Protein AF-A0A525CP26-F1 (afdb_monomer_lite)

Radius of gyration: 48.95 Å; chains: 1; bounding box: 87×29×134 Å

Foldseek 3Di:
DDDVVVVVVVVVVVVVVVVVVVVVVVVVVVVVVVVVVVVVVVVVVVVVVVVVVVVVVVVVVVVVVVVVVVVVVVVVVPPCVVVVVVVPPDLPPPVLLVVLVVVVVVVDDLVNQCVVVVHDSVVSVVSPVSSVVSPPD

Secondary structure (DSSP, 8-state):
---HHHHHHHHHHHHHHHHHHHHHHHHHHHHHHHHHHHHHHHHHHHHHHHHHHHHHHHHHHHHHHHHHHHHHHHHHT--HHHHHHS--S-----HHHHHHHHHHHTT--HHHHHHHHT--HHHHHHHHHHHHHTT--

Structure (mmCIF, N/CA/C/O backbone):
data_AF-A0A525CP26-F1
#
_entry.id   AF-A0A525CP26-F1
#
loop_
_atom_site.group_PDB
_atom_site.id
_atom_site.type_symbol
_atom_site.label_atom_id
_atom_site.label_alt_id
_atom_site.label_comp_id
_atom_site.label_asym_id
_atom_site.label_entity_id
_atom_site.label_seq_id
_atom_site.pdbx_PDB_ins_code
_atom_site.Cartn_x
_atom_site.Cartn_y
_atom_site.Cartn_z
_atom_site.occupancy
_atom_site.B_iso_or_equiv
_atom_site.auth_seq_id
_atom_site.auth_comp_id
_atom_site.auth_asym_id
_atom_site.auth_atom_id
_atom_site.pdbx_PDB_model_num
ATOM 1 N N . MET A 1 1 ? 32.107 -0.924 -71.708 1.00 64.94 1 MET A N 1
ATOM 2 C CA . MET A 1 1 ? 33.094 -1.415 -70.724 1.00 64.94 1 MET A CA 1
ATOM 3 C C . MET A 1 1 ? 32.749 -0.798 -69.382 1.00 64.94 1 MET A C 1
ATOM 5 O O . MET A 1 1 ? 32.763 0.418 -69.279 1.00 64.94 1 MET A O 1
ATOM 9 N N . ILE A 1 2 ? 32.336 -1.605 -68.406 1.00 71.44 2 ILE A N 1
ATOM 10 C CA . ILE A 1 2 ? 32.070 -1.138 -67.038 1.00 71.44 2 ILE A CA 1
ATOM 11 C C . ILE A 1 2 ? 33.414 -1.145 -66.304 1.00 71.44 2 ILE A C 1
ATOM 13 O O . ILE A 1 2 ? 34.120 -2.150 -66.351 1.00 71.44 2 ILE A O 1
ATOM 17 N N . TYR A 1 3 ? 33.791 -0.028 -65.683 1.00 88.44 3 TYR A N 1
ATOM 18 C CA . TYR A 1 3 ? 35.080 0.109 -65.003 1.00 88.44 3 TYR A CA 1
ATOM 19 C C . TYR A 1 3 ? 35.030 -0.595 -63.632 1.00 88.44 3 TYR A C 1
ATOM 21 O O . TYR A 1 3 ? 34.229 -0.186 -62.787 1.00 88.44 3 TYR A O 1
ATOM 29 N N . PRO A 1 4 ? 35.857 -1.628 -63.378 1.00 91.31 4 PRO A N 1
ATOM 30 C CA . PRO A 1 4 ? 35.841 -2.387 -62.120 1.00 91.31 4 PRO A CA 1
ATOM 31 C C . PRO A 1 4 ? 36.161 -1.513 -60.897 1.00 91.31 4 PRO A C 1
ATOM 33 O O . PRO A 1 4 ? 35.603 -1.722 -59.823 1.00 91.31 4 PRO A O 1
ATOM 36 N N . GLU A 1 5 ? 36.966 -0.467 -61.086 1.00 91.88 5 GLU A N 1
ATOM 37 C CA . GLU A 1 5 ? 37.299 0.521 -60.054 1.00 91.88 5 GLU A CA 1
ATOM 38 C C . GLU A 1 5 ? 36.064 1.269 -59.520 1.00 91.88 5 GLU A C 1
ATOM 40 O O . GLU A 1 5 ? 35.939 1.512 -58.320 1.00 91.88 5 GLU A O 1
ATOM 45 N N . LEU A 1 6 ? 35.091 1.581 -60.388 1.00 93.25 6 LEU A N 1
ATOM 46 C CA . LEU A 1 6 ? 33.856 2.254 -59.969 1.00 93.25 6 LEU A CA 1
ATOM 47 C C . LEU A 1 6 ? 32.974 1.334 -59.115 1.00 93.25 6 LEU A C 1
ATOM 49 O O . LEU A 1 6 ? 32.358 1.794 -58.155 1.00 93.25 6 LEU A O 1
ATOM 53 N N . LEU A 1 7 ? 32.940 0.032 -59.420 1.00 92.50 7 LEU A N 1
ATOM 54 C CA . LEU A 1 7 ? 32.197 -0.949 -58.622 1.00 92.50 7 LEU A CA 1
ATOM 55 C C . LEU A 1 7 ? 32.801 -1.109 -57.221 1.00 92.50 7 LEU A C 1
ATOM 57 O O . LEU A 1 7 ? 32.055 -1.181 -56.242 1.00 92.50 7 LEU A O 1
ATOM 61 N N . LEU A 1 8 ? 34.134 -1.095 -57.106 1.00 94.00 8 LEU A N 1
ATOM 62 C CA . LEU A 1 8 ? 34.815 -1.144 -55.811 1.00 94.00 8 LEU A CA 1
ATOM 63 C C . LEU A 1 8 ? 34.491 0.087 -54.960 1.00 94.00 8 LEU A C 1
ATOM 65 O O . LEU A 1 8 ? 34.109 -0.068 -53.798 1.00 94.00 8 LEU A O 1
ATOM 69 N N . LEU A 1 9 ? 34.538 1.289 -55.541 1.00 94.56 9 LEU A N 1
ATOM 70 C CA . LEU A 1 9 ? 34.186 2.525 -54.835 1.00 94.56 9 LEU A CA 1
ATOM 71 C C . LEU A 1 9 ? 32.732 2.527 -54.343 1.00 94.56 9 LEU A C 1
ATOM 73 O O . LEU A 1 9 ? 32.477 2.879 -53.190 1.00 94.56 9 LEU A O 1
ATOM 77 N N . ILE A 1 10 ? 31.785 2.078 -55.173 1.00 94.44 10 ILE A N 1
ATOM 78 C CA . ILE A 1 10 ? 30.367 1.991 -54.791 1.00 94.44 10 ILE A CA 1
ATOM 79 C C . ILE A 1 10 ? 30.171 0.971 -53.663 1.00 94.44 10 ILE A C 1
ATOM 81 O O . ILE A 1 10 ? 29.469 1.257 -52.692 1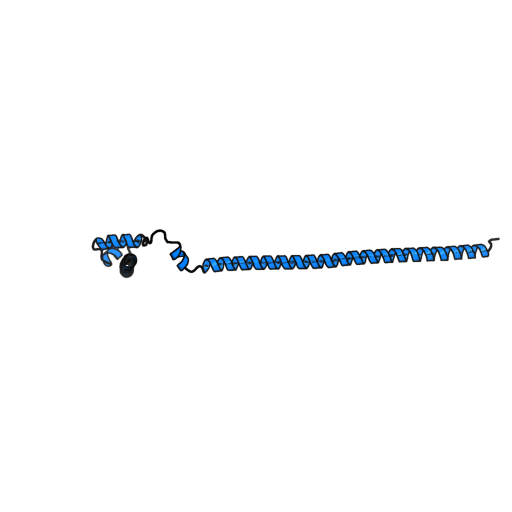.00 94.44 10 ILE A O 1
ATOM 85 N N . SER A 1 11 ? 30.814 -0.198 -53.746 1.00 94.94 11 SER A N 1
ATOM 86 C CA . SER A 1 11 ? 30.723 -1.218 -52.693 1.00 94.94 11 SER A CA 1
ATOM 87 C C . SER A 1 11 ? 31.292 -0.719 -51.359 1.00 94.94 11 SER A C 1
ATOM 89 O O . S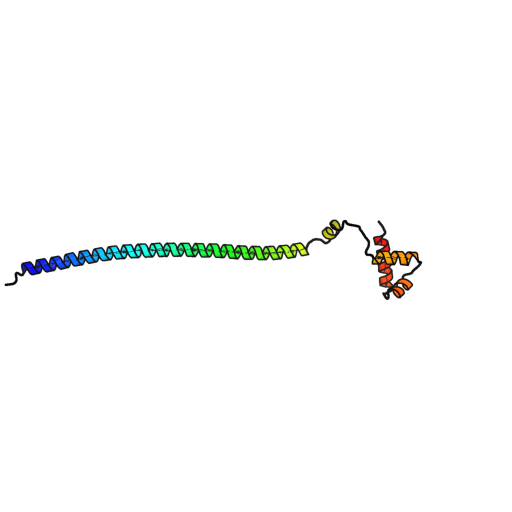ER A 1 11 ? 30.659 -0.887 -50.316 1.00 94.94 11 SER A O 1
ATOM 91 N N . CYS A 1 12 ? 32.422 -0.006 -51.393 1.00 95.69 12 CYS A N 1
ATOM 92 C CA . CYS A 1 12 ? 33.025 0.615 -50.219 1.00 95.69 12 CYS A CA 1
ATOM 93 C C . CYS A 1 12 ? 32.087 1.662 -49.600 1.00 95.69 12 CYS A C 1
ATOM 95 O O . CYS A 1 12 ? 31.833 1.639 -48.394 1.00 95.69 12 CYS A O 1
ATOM 97 N N . PHE A 1 13 ? 31.48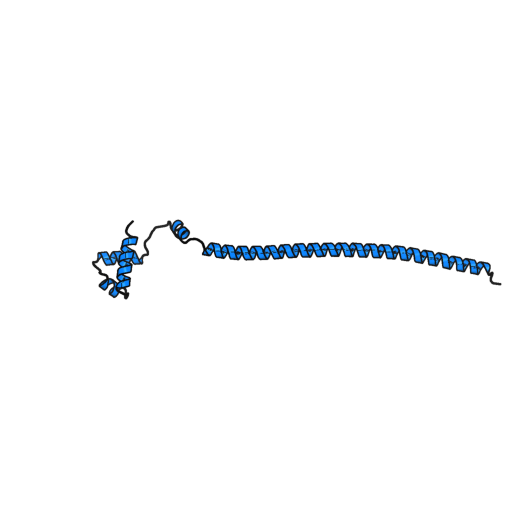3 2.523 -50.425 1.00 96.44 13 PHE A N 1
ATOM 98 C CA . PHE A 1 13 ? 30.520 3.521 -49.961 1.00 96.44 13 PHE A CA 1
ATOM 99 C C . PHE A 1 13 ? 29.282 2.884 -49.304 1.00 96.44 13 PHE A C 1
ATOM 101 O O . PHE A 1 13 ? 28.835 3.330 -48.244 1.00 96.44 13 PHE A O 1
ATOM 108 N N . MET A 1 14 ? 28.756 1.797 -49.874 1.00 96.44 14 MET A N 1
ATOM 109 C CA . MET A 1 14 ? 27.631 1.048 -49.296 1.00 96.44 14 MET A CA 1
ATOM 110 C C . MET A 1 14 ? 27.992 0.417 -47.943 1.00 96.44 14 MET A C 1
ATOM 112 O O . MET A 1 14 ? 27.206 0.480 -46.996 1.00 96.44 14 MET A O 1
ATOM 116 N N . VAL A 1 15 ? 29.202 -0.132 -47.804 1.00 96.38 15 VAL A N 1
ATOM 117 C CA . VAL A 1 15 ? 29.670 -0.696 -46.528 1.00 96.38 15 VAL A CA 1
ATOM 118 C C . VAL A 1 15 ? 29.816 0.401 -45.472 1.00 96.38 15 VAL A C 1
ATOM 120 O O . VAL A 1 15 ? 29.287 0.254 -44.369 1.00 96.38 15 VAL A O 1
ATOM 123 N N . VAL A 1 16 ? 30.442 1.532 -45.807 1.00 96.75 16 VAL A N 1
ATOM 124 C CA . VAL A 1 16 ? 30.635 2.654 -44.872 1.00 96.75 16 VAL A CA 1
ATOM 125 C C . VAL A 1 16 ? 29.298 3.240 -44.417 1.00 96.75 16 VAL A C 1
ATOM 127 O O . VAL A 1 16 ? 29.087 3.442 -43.220 1.00 96.75 16 VAL A O 1
ATOM 130 N N . THR A 1 17 ? 28.364 3.465 -45.343 1.00 96.00 17 THR A N 1
ATOM 131 C CA . THR A 1 17 ? 27.033 3.994 -45.004 1.00 96.00 17 THR A CA 1
ATOM 132 C C . THR A 1 17 ? 26.225 3.008 -44.161 1.00 96.00 17 THR A C 1
ATOM 134 O O . THR A 1 17 ? 25.598 3.418 -43.184 1.00 96.00 17 THR A O 1
ATOM 137 N N . SER A 1 18 ? 26.296 1.704 -44.452 1.00 95.94 18 SER A N 1
ATOM 138 C CA . SER A 1 18 ? 25.623 0.678 -43.644 1.00 95.94 18 SER A CA 1
ATOM 139 C C . SER A 1 18 ? 26.178 0.594 -42.215 1.00 95.94 18 SER A C 1
ATOM 141 O O . SER A 1 18 ? 25.401 0.538 -41.259 1.00 95.94 18 SER A O 1
ATOM 143 N N . LEU A 1 19 ? 27.504 0.678 -42.047 1.00 96.56 19 LEU A N 1
ATOM 144 C CA . LEU A 1 19 ? 28.164 0.722 -40.740 1.00 96.56 19 LEU A CA 1
ATOM 145 C C . LEU A 1 19 ? 27.767 1.977 -39.962 1.00 96.56 19 LEU A C 1
ATOM 147 O O . LEU A 1 19 ? 27.440 1.891 -38.778 1.00 96.56 19 LEU A O 1
ATOM 151 N N . TRP A 1 20 ? 27.735 3.133 -40.626 1.00 97.19 20 TRP A N 1
ATOM 152 C CA . TRP A 1 20 ? 27.334 4.389 -40.000 1.00 97.19 20 TRP A CA 1
ATOM 153 C C . TRP A 1 20 ? 25.882 4.344 -39.503 1.00 97.19 20 TRP A C 1
ATOM 155 O O . TRP A 1 20 ? 25.615 4.659 -38.341 1.00 97.19 20 TRP A O 1
ATOM 165 N N . ILE A 1 21 ? 24.954 3.850 -40.332 1.00 96.50 21 ILE A N 1
ATOM 166 C CA . ILE A 1 21 ? 23.544 3.662 -39.955 1.00 96.50 21 ILE A CA 1
ATOM 167 C C . ILE A 1 21 ? 23.415 2.652 -38.806 1.00 96.50 21 ILE A C 1
ATOM 169 O O . ILE A 1 21 ? 22.636 2.873 -37.875 1.00 96.50 21 ILE A O 1
ATOM 173 N N . ALA A 1 22 ? 24.174 1.554 -38.833 1.00 96.12 22 ALA A N 1
ATOM 174 C CA . ALA A 1 22 ? 24.157 0.552 -37.771 1.00 96.12 22 ALA A CA 1
ATOM 175 C C . ALA A 1 22 ? 24.624 1.135 -36.427 1.00 96.12 22 ALA A C 1
ATOM 177 O O . ALA A 1 22 ? 24.001 0.877 -35.393 1.00 96.12 22 ALA A O 1
ATOM 178 N N . VAL A 1 23 ? 25.675 1.961 -36.431 1.00 96.69 23 VAL A N 1
ATOM 179 C CA . VAL A 1 23 ? 26.174 2.644 -35.229 1.00 96.69 23 VAL A CA 1
ATOM 180 C C . VAL A 1 23 ? 25.161 3.665 -34.708 1.00 96.69 23 VAL A C 1
ATOM 182 O O . VAL A 1 23 ? 24.897 3.691 -33.504 1.00 96.69 23 VAL A O 1
ATOM 185 N N . ASP A 1 24 ? 24.547 4.468 -35.580 1.00 96.50 24 ASP A N 1
ATOM 186 C CA . ASP A 1 24 ? 23.523 5.437 -35.167 1.00 96.50 24 ASP A CA 1
ATOM 187 C C . ASP A 1 24 ? 22.294 4.742 -34.557 1.00 96.50 24 ASP A C 1
ATOM 189 O O . ASP A 1 24 ? 21.823 5.115 -33.478 1.00 96.50 24 ASP A O 1
ATOM 193 N N . ARG A 1 25 ? 21.825 3.652 -35.179 1.00 94.94 25 ARG A N 1
ATOM 194 C CA . ARG A 1 25 ? 20.722 2.841 -34.642 1.00 94.94 25 ARG A CA 1
ATOM 195 C C . ARG A 1 25 ? 21.066 2.229 -33.289 1.00 94.94 25 ARG A C 1
ATOM 197 O O . ARG A 1 25 ? 20.241 2.308 -32.382 1.00 94.94 25 ARG A O 1
ATOM 204 N N . ARG A 1 26 ? 22.277 1.686 -33.113 1.00 95.56 26 ARG A N 1
ATOM 205 C CA . ARG A 1 26 ? 22.735 1.167 -31.811 1.00 95.56 26 AR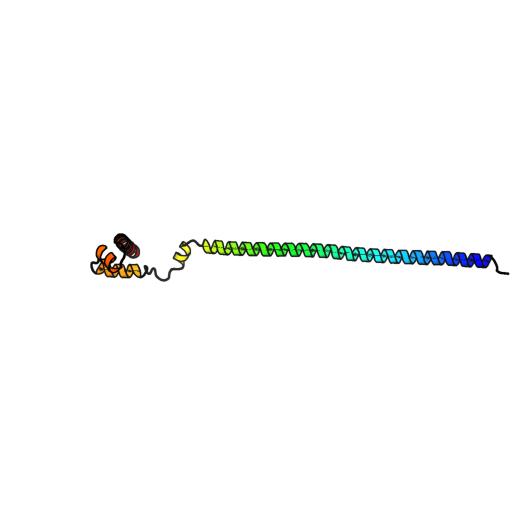G A CA 1
ATOM 206 C C . ARG A 1 26 ? 22.720 2.253 -30.739 1.00 95.56 26 ARG A C 1
ATOM 208 O O . ARG A 1 26 ? 22.191 2.021 -29.659 1.00 95.56 26 ARG A O 1
ATOM 215 N N . ARG A 1 27 ? 23.213 3.458 -31.047 1.00 95.00 27 ARG A N 1
ATOM 216 C CA . ARG A 1 27 ? 23.194 4.593 -30.106 1.00 95.00 27 ARG A CA 1
ATOM 217 C C . ARG A 1 27 ? 21.773 4.999 -29.721 1.00 95.00 27 ARG A C 1
ATOM 219 O O . ARG A 1 27 ? 21.510 5.246 -28.545 1.00 95.00 27 ARG A O 1
ATOM 226 N N . LYS A 1 28 ? 20.851 5.058 -30.686 1.00 95.06 28 LYS A N 1
ATOM 227 C CA . LYS A 1 28 ? 19.430 5.345 -30.428 1.00 95.06 28 LYS A CA 1
ATOM 228 C C . LYS A 1 28 ? 18.788 4.270 -29.554 1.00 95.06 28 LYS A C 1
ATOM 230 O O . LYS A 1 28 ? 18.099 4.621 -28.599 1.00 95.06 28 LYS A O 1
ATOM 235 N N . LEU A 1 29 ? 19.076 2.996 -29.829 1.00 94.81 29 LEU A N 1
ATOM 236 C CA . LEU A 1 29 ? 18.584 1.873 -29.035 1.00 94.81 29 LEU A CA 1
ATOM 237 C C . LEU A 1 29 ? 19.080 1.972 -27.587 1.00 94.81 29 LEU A C 1
ATOM 239 O O . LEU A 1 29 ? 18.266 1.983 -26.674 1.00 94.81 29 LEU A O 1
ATOM 243 N N . SER A 1 30 ? 20.385 2.175 -27.374 1.00 94.75 30 SER A N 1
ATOM 244 C CA . SER A 1 30 ? 20.960 2.319 -26.029 1.00 94.75 30 SER A CA 1
ATOM 245 C C . SER A 1 30 ? 20.361 3.494 -25.253 1.00 94.75 30 SER A C 1
ATOM 247 O O . SER A 1 30 ? 20.101 3.375 -24.059 1.00 94.75 30 SER A O 1
ATOM 249 N N . ARG A 1 31 ? 20.095 4.627 -25.919 1.00 95.88 31 ARG A N 1
ATOM 250 C CA . ARG A 1 31 ? 19.423 5.778 -25.290 1.00 95.88 31 ARG A CA 1
ATOM 251 C C . ARG A 1 31 ? 17.986 5.453 -24.897 1.00 95.88 31 ARG A C 1
ATOM 253 O O . ARG A 1 31 ? 17.545 5.880 -23.835 1.00 95.88 31 ARG A O 1
ATOM 260 N N . LEU A 1 32 ? 17.257 4.728 -25.744 1.00 95.38 32 LEU A N 1
ATOM 261 C CA . LEU A 1 32 ? 15.874 4.353 -25.468 1.00 95.38 32 LEU A CA 1
ATOM 262 C C . LEU A 1 32 ? 15.794 3.341 -24.323 1.00 95.38 32 LEU A C 1
ATOM 264 O O . LEU A 1 32 ? 14.999 3.534 -23.410 1.00 95.38 32 LEU A O 1
ATOM 268 N N . THR A 1 33 ? 16.672 2.337 -24.313 1.00 94.62 33 THR A N 1
ATOM 269 C CA . THR A 1 33 ? 16.786 1.375 -23.210 1.00 94.62 33 THR A CA 1
ATOM 270 C C . THR A 1 33 ? 17.139 2.079 -21.902 1.00 94.62 33 THR A C 1
ATOM 272 O O . THR A 1 33 ? 16.505 1.825 -20.886 1.00 94.62 33 THR A O 1
ATOM 275 N N . ALA A 1 34 ? 18.077 3.033 -21.920 1.00 95.38 34 ALA A N 1
ATOM 276 C CA . ALA A 1 34 ? 18.414 3.810 -20.727 1.00 95.38 34 ALA A CA 1
ATOM 277 C C . ALA A 1 34 ? 17.222 4.629 -20.201 1.00 95.38 34 ALA A C 1
ATOM 279 O O . ALA A 1 34 ? 17.021 4.706 -18.991 1.00 95.38 34 ALA A O 1
ATOM 280 N N . LYS A 1 35 ? 16.409 5.218 -21.090 1.00 95.38 35 LYS A N 1
ATOM 281 C CA . LYS A 1 35 ? 15.176 5.920 -20.694 1.00 95.38 35 LYS A CA 1
ATOM 282 C C . LYS A 1 35 ? 14.135 4.966 -20.118 1.00 95.38 35 LYS A C 1
ATOM 284 O O . LYS A 1 35 ? 13.549 5.279 -19.091 1.00 95.38 35 LYS A O 1
ATOM 289 N N . HIS A 1 36 ? 13.927 3.817 -20.759 1.00 95.12 36 HIS A N 1
ATOM 290 C CA . HIS A 1 36 ? 12.981 2.814 -20.283 1.00 95.12 36 HIS A CA 1
ATOM 291 C C . HIS A 1 36 ? 13.372 2.296 -18.895 1.00 95.12 36 HIS A C 1
ATOM 293 O O . HIS A 1 36 ? 12.530 2.253 -18.008 1.00 95.12 36 HIS A O 1
ATOM 299 N N . ASN A 1 37 ? 14.660 2.019 -18.677 1.00 95.94 37 ASN A N 1
ATOM 300 C CA . ASN A 1 37 ? 15.167 1.585 -17.377 1.00 95.94 37 ASN A CA 1
ATOM 301 C C . ASN A 1 37 ? 14.977 2.655 -16.296 1.00 95.94 37 ASN A C 1
ATOM 303 O O . ASN A 1 37 ? 14.567 2.318 -15.193 1.00 95.94 37 ASN A O 1
ATOM 307 N N . ARG A 1 38 ? 15.219 3.937 -16.608 1.00 96.19 38 ARG A N 1
ATOM 308 C CA . ARG A 1 38 ? 14.969 5.040 -15.661 1.00 96.19 38 ARG A CA 1
ATOM 309 C C . ARG A 1 38 ? 13.501 5.129 -15.265 1.00 96.19 38 ARG A C 1
ATOM 311 O O . ARG A 1 38 ? 13.204 5.147 -14.081 1.00 96.19 38 ARG A O 1
ATOM 318 N N . ILE A 1 39 ? 12.602 5.119 -16.248 1.00 95.75 39 ILE A N 1
ATOM 319 C CA . ILE A 1 39 ? 11.157 5.174 -15.997 1.00 95.75 39 ILE A CA 1
ATOM 320 C C . ILE A 1 39 ? 10.717 3.953 -15.184 1.00 95.75 39 ILE A C 1
ATOM 322 O O . ILE A 1 39 ? 9.995 4.093 -14.206 1.00 95.75 39 ILE A O 1
ATOM 326 N N . SER A 1 40 ? 11.190 2.757 -15.538 1.00 95.56 40 SER A N 1
ATOM 327 C CA . SER A 1 40 ? 10.883 1.535 -14.789 1.00 95.56 40 SER A CA 1
ATOM 328 C C . SER A 1 40 ? 11.379 1.598 -13.343 1.00 95.56 40 SER A C 1
ATOM 330 O O . SER A 1 40 ? 10.709 1.087 -12.450 1.00 95.56 40 SER A O 1
ATOM 332 N N . GLN A 1 41 ? 12.536 2.214 -13.105 1.00 96.19 41 GLN A N 1
ATOM 333 C CA . GLN A 1 41 ? 13.078 2.402 -11.764 1.00 96.19 41 GLN A CA 1
ATOM 334 C C . GLN A 1 41 ? 12.250 3.413 -10.962 1.00 96.19 41 GLN A C 1
ATOM 336 O O . GLN A 1 41 ? 11.924 3.144 -9.811 1.00 96.19 41 GLN A O 1
ATOM 341 N N . GLU A 1 42 ? 11.858 4.533 -11.571 1.00 96.25 42 GLU A N 1
ATOM 342 C CA . GLU A 1 42 ? 10.963 5.519 -10.952 1.00 96.25 42 GLU A CA 1
ATOM 343 C C . GLU A 1 42 ? 9.609 4.897 -10.582 1.00 96.25 42 GLU A C 1
ATOM 345 O O . GLU A 1 42 ? 9.125 5.107 -9.473 1.00 96.25 42 GLU A O 1
ATOM 350 N N . PHE A 1 43 ? 9.034 4.067 -11.460 1.00 95.75 43 PHE A N 1
ATOM 351 C CA . PHE A 1 43 ? 7.815 3.315 -11.153 1.00 95.75 43 PHE A CA 1
ATOM 352 C C . PHE A 1 43 ? 8.005 2.340 -9.989 1.00 95.75 43 PHE A C 1
ATOM 354 O O . PHE A 1 43 ? 7.135 2.263 -9.130 1.00 95.75 43 PHE A O 1
ATOM 361 N N . SER A 1 44 ? 9.133 1.626 -9.932 1.00 96.06 44 SER A N 1
ATOM 362 C CA . SER A 1 44 ? 9.419 0.700 -8.829 1.00 96.06 44 SER A CA 1
ATOM 363 C C . SER A 1 44 ? 9.507 1.420 -7.482 1.00 96.06 44 SER A C 1
ATOM 365 O O . SER A 1 44 ? 8.977 0.920 -6.497 1.00 96.06 44 SER A O 1
ATOM 367 N N . ILE A 1 45 ? 10.150 2.590 -7.441 1.00 96.44 45 ILE A N 1
ATOM 368 C CA . ILE A 1 45 ? 10.266 3.407 -6.224 1.00 96.44 45 ILE A CA 1
ATOM 369 C C . ILE A 1 45 ? 8.894 3.963 -5.822 1.00 96.44 45 ILE A C 1
ATOM 371 O O . ILE A 1 45 ? 8.533 3.962 -4.649 1.00 96.44 45 ILE A O 1
ATOM 375 N N . MET A 1 46 ? 8.103 4.419 -6.796 1.00 95.81 46 MET A N 1
ATOM 376 C CA . MET A 1 46 ? 6.753 4.920 -6.536 1.00 95.81 46 MET A CA 1
ATOM 377 C C . MET A 1 46 ? 5.836 3.825 -5.975 1.00 95.81 46 MET A C 1
ATOM 379 O O . MET A 1 46 ? 5.060 4.087 -5.060 1.00 95.81 46 MET A O 1
ATOM 383 N N . GLU A 1 47 ? 5.936 2.604 -6.501 1.00 96.69 47 GLU A N 1
ATOM 384 C CA . GLU A 1 47 ? 5.180 1.451 -6.008 1.00 96.69 47 GLU A CA 1
ATOM 385 C C . GLU A 1 47 ? 5.570 1.102 -4.565 1.00 96.69 47 GLU A C 1
ATOM 387 O O . GLU A 1 47 ? 4.696 0.866 -3.734 1.00 96.69 47 GLU A O 1
ATOM 392 N N . GLU A 1 48 ? 6.865 1.142 -4.238 1.00 96.50 48 GLU A N 1
ATOM 393 C CA . GLU A 1 48 ? 7.356 0.931 -2.872 1.00 96.50 48 GLU A CA 1
ATOM 394 C C . GLU A 1 48 ? 6.787 1.978 -1.900 1.00 96.50 48 GLU A C 1
ATOM 396 O O . GLU A 1 48 ? 6.204 1.618 -0.876 1.00 96.50 48 GLU A O 1
ATOM 401 N N . HIS A 1 49 ? 6.838 3.264 -2.263 1.00 95.50 49 HIS A N 1
ATOM 402 C CA . HIS A 1 49 ? 6.237 4.334 -1.460 1.00 95.50 49 HIS A CA 1
ATOM 403 C C . HIS A 1 49 ? 4.720 4.191 -1.309 1.00 95.50 49 HIS A C 1
ATOM 405 O O . HIS A 1 49 ? 4.169 4.468 -0.242 1.00 95.50 49 HIS A O 1
ATOM 411 N N . TYR A 1 50 ? 4.024 3.758 -2.362 1.00 95.69 50 TYR A N 1
ATOM 412 C CA . TYR A 1 50 ? 2.588 3.515 -2.291 1.00 95.69 50 TYR A CA 1
ATOM 413 C C . TYR A 1 50 ? 2.260 2.382 -1.311 1.00 95.69 50 TYR A C 1
ATOM 415 O O . TYR A 1 50 ? 1.329 2.505 -0.511 1.00 95.69 50 TYR A O 1
ATOM 423 N N . GLN A 1 51 ? 3.037 1.298 -1.336 1.00 95.31 51 GLN A N 1
ATOM 424 C CA . GLN A 1 51 ? 2.864 0.180 -0.411 1.00 95.31 51 GLN A CA 1
ATOM 425 C C . GLN A 1 51 ? 3.176 0.572 1.034 1.00 95.31 51 GLN A C 1
ATOM 427 O O . GLN A 1 51 ? 2.410 0.217 1.930 1.00 95.31 51 GLN A O 1
ATOM 432 N N . GLU A 1 52 ? 4.232 1.351 1.265 1.00 96.12 52 GLU A N 1
ATOM 433 C CA . GLU A 1 52 ? 4.585 1.877 2.587 1.00 96.12 52 GLU A CA 1
ATOM 434 C C . GLU A 1 52 ? 3.477 2.775 3.158 1.00 96.12 52 GLU A C 1
ATOM 436 O O . GLU A 1 52 ? 3.052 2.612 4.309 1.00 96.12 52 GLU A O 1
ATOM 441 N N . LEU A 1 53 ? 2.946 3.687 2.339 1.00 94.88 53 LEU A N 1
ATOM 442 C CA . LEU A 1 53 ? 1.862 4.573 2.749 1.00 94.88 53 LEU A CA 1
ATOM 443 C C . LEU A 1 53 ? 0.577 3.789 3.037 1.00 94.88 53 LEU A C 1
ATOM 445 O O . LEU A 1 53 ? -0.115 4.061 4.019 1.00 94.88 53 LEU A O 1
ATOM 449 N N . LYS A 1 54 ? 0.269 2.784 2.211 1.00 95.38 54 LYS A N 1
ATOM 450 C CA . LYS A 1 54 ? -0.883 1.904 2.416 1.00 95.38 54 LYS A CA 1
ATOM 451 C C . LYS A 1 54 ? -0.760 1.106 3.714 1.00 95.38 54 LYS A C 1
ATOM 453 O O . LYS A 1 54 ? -1.717 1.069 4.481 1.00 95.38 54 LYS A O 1
ATOM 458 N N . ALA A 1 55 ? 0.408 0.522 3.982 1.00 95.00 55 ALA A N 1
ATOM 459 C CA . ALA A 1 55 ? 0.666 -0.204 5.222 1.00 95.00 55 ALA A CA 1
ATOM 460 C C . ALA A 1 55 ? 0.533 0.710 6.449 1.00 95.00 55 ALA A C 1
ATOM 462 O O . ALA A 1 55 ? -0.077 0.331 7.445 1.00 95.00 55 ALA A O 1
ATOM 463 N N . SER A 1 56 ? 1.035 1.943 6.355 1.00 93.00 56 SER A N 1
ATOM 464 C CA . SER A 1 56 ? 0.904 2.943 7.421 1.00 93.00 56 SER A CA 1
ATOM 465 C C . SER A 1 56 ? -0.560 3.289 7.707 1.00 93.00 56 SER A C 1
ATOM 467 O O . SER A 1 56 ? -0.971 3.346 8.864 1.00 93.00 56 SER A O 1
ATOM 469 N N . LEU A 1 57 ? -1.366 3.460 6.658 1.00 93.94 57 LEU A N 1
ATOM 470 C CA . LEU A 1 57 ? -2.793 3.758 6.775 1.00 93.94 57 LEU A CA 1
ATOM 471 C C . LEU A 1 57 ? -3.582 2.577 7.359 1.00 93.94 57 LEU A C 1
ATOM 473 O O . LEU A 1 57 ? -4.495 2.776 8.161 1.00 93.94 57 LEU A O 1
ATOM 477 N N . ASP A 1 58 ? -3.237 1.346 6.982 1.00 93.69 58 ASP A N 1
ATOM 478 C CA . ASP A 1 58 ? -3.862 0.148 7.543 1.00 93.69 58 ASP A CA 1
ATOM 479 C C . ASP A 1 58 ? -3.513 -0.025 9.034 1.00 93.69 58 ASP A C 1
ATOM 481 O O . ASP A 1 58 ? -4.410 -0.303 9.833 1.00 93.69 58 ASP A O 1
ATOM 485 N N . ASN A 1 59 ? -2.270 0.266 9.436 1.00 92.81 59 ASN A N 1
ATOM 486 C CA . ASN A 1 59 ? -1.868 0.304 10.847 1.00 92.81 59 ASN A CA 1
ATOM 487 C C . ASN A 1 59 ? -2.635 1.376 11.639 1.00 92.81 59 ASN A C 1
ATOM 489 O O . ASN A 1 59 ? -3.070 1.129 12.762 1.00 92.81 59 ASN A O 1
ATOM 493 N N . GLU A 1 60 ? -2.838 2.564 11.064 1.00 91.69 60 GLU A N 1
ATOM 494 C CA . GLU A 1 60 ? -3.606 3.630 11.715 1.00 91.69 60 GLU A CA 1
ATOM 495 C C . GLU A 1 60 ? -5.077 3.235 11.908 1.00 91.69 60 GLU A C 1
ATOM 497 O O . GLU A 1 60 ? -5.650 3.467 12.974 1.00 91.69 60 GLU A O 1
ATOM 502 N N . LYS A 1 61 ? -5.690 2.579 10.916 1.00 92.38 61 LYS A N 1
ATOM 503 C CA . LYS A 1 61 ? -7.053 2.040 11.047 1.00 92.38 61 LYS A CA 1
ATOM 504 C C . LYS A 1 61 ? -7.152 0.988 12.145 1.00 92.38 61 LYS A C 1
ATOM 506 O O . LYS A 1 61 ? -8.136 0.974 12.885 1.00 92.38 61 LYS A O 1
ATOM 511 N N . GLU A 1 62 ? -6.170 0.095 12.239 1.00 91.94 62 GLU A N 1
ATOM 512 C CA . GLU A 1 62 ? -6.123 -0.909 13.300 1.00 91.94 62 GLU A CA 1
ATOM 513 C C . GLU A 1 62 ? -5.986 -0.247 14.674 1.00 91.94 62 GLU A C 1
ATOM 515 O O . GLU A 1 62 ? -6.777 -0.534 15.574 1.00 91.94 62 GLU A O 1
ATOM 520 N N . PHE A 1 63 ? -5.087 0.731 14.799 1.00 91.56 63 PHE A N 1
ATOM 521 C CA . PHE A 1 63 ? -4.930 1.520 16.015 1.00 91.56 63 PHE A CA 1
ATOM 522 C C . PHE A 1 63 ? -6.227 2.237 16.415 1.00 91.56 63 PHE A C 1
ATOM 524 O O . PHE A 1 63 ? -6.640 2.161 17.571 1.00 91.56 63 PHE A O 1
ATOM 531 N N . GLN A 1 64 ? -6.922 2.883 15.473 1.00 90.56 64 GLN A N 1
ATOM 532 C CA . GLN A 1 64 ? -8.211 3.527 15.747 1.00 90.56 64 GLN A CA 1
ATOM 533 C C . GLN A 1 64 ? -9.270 2.522 16.210 1.00 90.56 64 GLN A C 1
ATOM 535 O O . GLN A 1 64 ? -10.032 2.808 17.135 1.00 90.56 64 GLN A O 1
ATOM 540 N N . LYS A 1 65 ? -9.315 1.333 15.603 1.00 90.19 65 LYS A N 1
ATOM 541 C CA . LYS A 1 65 ? -10.234 0.263 16.006 1.00 90.19 65 LYS A CA 1
ATOM 542 C C . LYS A 1 65 ? -9.952 -0.205 17.432 1.00 90.19 65 LYS A C 1
ATOM 544 O O . LYS A 1 65 ? -10.889 -0.432 18.198 1.00 90.19 65 LY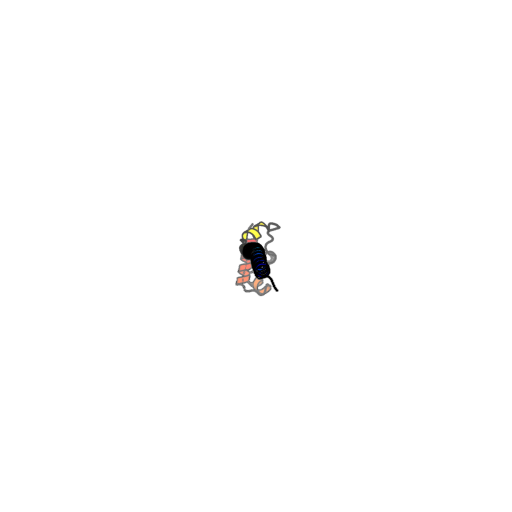S A O 1
ATOM 549 N N . ASP A 1 66 ? -8.686 -0.351 17.797 1.00 90.06 66 ASP A N 1
ATOM 550 C CA . ASP A 1 66 ? -8.302 -0.746 19.149 1.00 90.06 66 ASP A CA 1
ATOM 551 C C . ASP A 1 66 ? -8.550 0.366 20.167 1.00 90.06 66 ASP A C 1
ATOM 553 O O . ASP A 1 66 ? -9.040 0.084 21.262 1.00 90.06 66 ASP A O 1
ATOM 557 N N . LEU A 1 67 ? -8.348 1.627 19.785 1.00 89.25 67 LEU A N 1
ATOM 558 C CA . LEU A 1 67 ? -8.692 2.779 20.612 1.00 89.25 67 LEU A CA 1
ATOM 559 C C . LEU A 1 67 ? -10.202 2.866 20.866 1.00 89.25 67 LEU A C 1
ATOM 561 O O . LEU A 1 67 ? -10.611 3.084 22.002 1.00 89.25 67 LEU A O 1
ATOM 565 N N . GLN A 1 68 ? -11.038 2.603 19.858 1.00 85.81 68 GLN A N 1
ATOM 566 C CA . GLN A 1 68 ? -12.491 2.521 20.038 1.00 85.81 68 GLN A CA 1
ATOM 567 C C . GLN A 1 68 ? -12.887 1.397 21.004 1.00 85.81 68 GLN A C 1
ATOM 569 O O . GLN A 1 68 ? -13.704 1.611 21.898 1.00 85.81 68 GLN A O 1
ATOM 574 N N . LYS A 1 69 ? -12.295 0.200 20.880 1.00 82.62 69 LYS A N 1
ATOM 575 C CA . LYS A 1 69 ? -12.545 -0.896 21.837 1.00 82.62 69 LYS A CA 1
ATOM 576 C C . LYS A 1 69 ? -12.108 -0.521 23.254 1.00 82.62 69 LYS A C 1
ATOM 578 O O . LYS A 1 69 ? -12.816 -0.834 24.216 1.00 82.62 69 LYS A O 1
ATOM 583 N N . ALA A 1 70 ? -10.953 0.131 23.384 1.00 80.69 70 ALA A N 1
ATOM 584 C CA . ALA A 1 70 ? -10.438 0.598 24.661 1.00 80.69 70 ALA A CA 1
ATOM 585 C C . ALA A 1 70 ? -11.374 1.645 25.273 1.00 80.69 70 ALA A C 1
ATOM 587 O O . ALA A 1 70 ? -11.737 1.505 26.433 1.00 80.69 70 ALA A O 1
ATOM 588 N N . GLU A 1 71 ? -11.863 2.611 24.492 1.00 79.75 71 GLU A N 1
ATOM 589 C CA . GLU A 1 71 ? -12.823 3.622 24.944 1.00 79.75 71 GLU A CA 1
ATOM 590 C C . GLU A 1 71 ? -14.113 2.989 25.483 1.00 79.75 71 GLU A C 1
ATOM 592 O O . GLU A 1 71 ? -14.570 3.349 26.569 1.00 79.75 71 GLU A O 1
ATOM 597 N N . VAL A 1 72 ? -14.686 2.010 24.771 1.00 76.88 72 VAL A N 1
ATOM 598 C CA . VAL A 1 72 ? -15.869 1.275 25.253 1.00 76.88 72 VAL A CA 1
ATOM 599 C C . VAL A 1 72 ? -15.564 0.543 26.559 1.00 76.88 72 VAL A C 1
ATOM 601 O O . VAL A 1 72 ? -16.353 0.602 27.502 1.00 76.88 72 VAL A O 1
ATOM 604 N N . THR A 1 73 ? -14.404 -0.106 26.649 1.00 75.31 73 THR A N 1
ATOM 605 C CA . THR A 1 73 ? -13.996 -0.834 27.857 1.00 75.31 73 THR A CA 1
ATOM 606 C C . THR A 1 73 ? -13.793 0.117 29.035 1.00 75.31 73 THR A C 1
ATOM 608 O O . THR A 1 73 ? -14.285 -0.154 30.125 1.00 75.31 73 THR A O 1
ATOM 611 N N . THR A 1 74 ? -13.145 1.264 28.825 1.00 71.94 74 THR A N 1
ATOM 612 C CA . THR A 1 74 ? -12.941 2.286 29.857 1.00 71.94 74 THR A CA 1
ATOM 613 C C . THR A 1 74 ? -14.261 2.910 30.298 1.00 71.94 74 THR A C 1
ATOM 615 O O . THR A 1 74 ? -14.452 3.109 31.494 1.00 71.94 74 THR A O 1
ATOM 618 N N . LYS A 1 75 ? -15.206 3.153 29.378 1.00 67.56 75 LYS A N 1
ATOM 619 C CA . LYS A 1 75 ? -16.565 3.613 29.713 1.00 67.56 75 LYS A CA 1
ATOM 620 C C . LYS A 1 75 ? -17.324 2.599 30.573 1.00 67.56 75 LYS A C 1
ATOM 622 O O . LYS A 1 75 ? -18.004 2.993 31.513 1.00 67.56 75 LYS A O 1
ATOM 627 N N . LEU A 1 76 ? -17.178 1.302 30.301 1.00 65.19 76 LEU A N 1
ATOM 628 C CA . LEU A 1 76 ? -17.772 0.238 31.122 1.00 65.19 76 LEU A CA 1
ATOM 629 C C . LEU A 1 76 ? -17.047 0.040 32.463 1.00 65.19 76 LEU A C 1
ATOM 631 O O . LEU A 1 76 ? -17.657 -0.401 33.433 1.00 65.19 76 LEU A O 1
ATOM 635 N N . GLN A 1 77 ? -15.757 0.371 32.522 1.00 65.88 77 GLN A N 1
ATOM 636 C CA . GLN A 1 77 ? -14.935 0.316 33.730 1.00 65.88 77 GLN A CA 1
ATOM 637 C C . GLN A 1 77 ? -15.006 1.587 34.581 1.00 65.88 77 GLN A C 1
ATOM 639 O O . GLN A 1 77 ? -14.318 1.634 35.602 1.00 65.88 77 GLN A O 1
ATOM 644 N N . ILE A 1 78 ? -15.815 2.597 34.216 1.00 62.12 78 ILE A N 1
ATOM 645 C CA . ILE A 1 78 ? -16.043 3.763 35.078 1.00 62.12 78 ILE A CA 1
ATOM 646 C C . ILE A 1 78 ? -16.488 3.231 36.446 1.00 62.12 78 ILE A C 1
ATOM 648 O O . ILE A 1 78 ? -17.555 2.616 36.549 1.00 62.12 78 ILE A O 1
ATOM 652 N N . PRO A 1 79 ? -15.680 3.425 37.506 1.00 62.34 79 PRO A N 1
ATOM 653 C CA . PRO A 1 79 ? -16.041 2.957 38.827 1.00 62.34 79 PRO A CA 1
ATOM 654 C C . PRO A 1 79 ? -17.358 3.618 39.209 1.00 62.34 79 PRO A C 1
ATOM 656 O O . PRO A 1 79 ? -17.504 4.834 39.078 1.00 62.34 79 PRO A O 1
ATOM 659 N N . ARG A 1 80 ? -18.300 2.825 39.725 1.00 58.00 80 ARG A N 1
ATOM 660 C CA . ARG A 1 80 ? -19.628 3.266 40.192 1.00 58.00 80 ARG A CA 1
ATOM 661 C C . ARG A 1 80 ? -19.578 4.473 41.149 1.00 58.00 80 ARG A C 1
ATOM 663 O O . ARG A 1 80 ? -20.580 5.147 41.328 1.00 58.00 80 ARG A O 1
ATOM 670 N N . ILE A 1 81 ? -18.403 4.750 41.716 1.00 58.31 81 ILE A N 1
ATOM 671 C CA . ILE A 1 81 ? -18.077 5.898 42.564 1.00 58.31 81 ILE A CA 1
ATOM 672 C C . ILE A 1 81 ? -18.240 7.238 41.817 1.00 58.31 81 ILE A C 1
ATOM 674 O O . ILE A 1 81 ? -18.770 8.172 42.399 1.00 58.31 81 ILE A O 1
ATOM 678 N N . LYS A 1 82 ? -17.910 7.340 40.518 1.00 54.31 82 LYS A N 1
ATOM 679 C CA . LYS A 1 82 ? -18.107 8.601 39.767 1.00 54.31 82 LYS A CA 1
ATOM 680 C C . LYS A 1 82 ? -19.580 8.941 39.522 1.00 54.31 82 LYS A C 1
ATOM 682 O O . LYS A 1 82 ? -19.947 10.107 39.560 1.00 54.31 82 LYS A O 1
ATOM 687 N N . TYR A 1 83 ? -20.437 7.930 39.356 1.00 53.59 83 TYR A N 1
ATOM 688 C CA . TYR A 1 83 ? -21.892 8.131 39.316 1.00 53.59 83 TYR A CA 1
ATOM 689 C C . TYR A 1 83 ? -22.469 8.578 40.669 1.00 53.59 83 TYR A C 1
ATOM 691 O O . TYR A 1 83 ? -23.554 9.145 40.704 1.00 53.59 83 TYR A O 1
ATOM 699 N N . LEU A 1 84 ? -21.758 8.321 41.771 1.00 53.44 84 LEU A N 1
ATOM 700 C CA . LEU A 1 84 ? -22.112 8.813 43.102 1.00 53.44 84 LEU A CA 1
ATOM 701 C C . LEU A 1 84 ? -21.667 10.269 43.321 1.00 53.44 84 LEU A C 1
ATOM 703 O O . LEU A 1 84 ? -22.338 10.985 44.051 1.00 53.44 84 LEU A O 1
ATOM 707 N N . GLU A 1 85 ? -20.586 10.722 42.676 1.00 53.78 85 GLU A N 1
ATOM 708 C CA . GLU A 1 85 ? -20.074 12.097 42.818 1.00 53.78 85 GLU A CA 1
ATOM 709 C C . GLU A 1 85 ? -20.773 13.115 41.896 1.00 53.78 85 GLU A C 1
ATOM 711 O O . GLU A 1 85 ? -20.959 14.262 42.293 1.00 53.78 85 GLU A O 1
ATOM 716 N N . GLU A 1 86 ? -21.209 12.718 40.693 1.00 50.06 86 GLU A N 1
ATOM 717 C CA . GLU A 1 86 ? -22.004 13.587 39.798 1.00 50.06 86 GLU A CA 1
ATOM 718 C C . GLU A 1 86 ? -23.513 13.561 40.111 1.00 50.06 86 GLU A C 1
ATOM 720 O O . GLU A 1 86 ? -24.259 14.408 39.627 1.00 50.06 86 GLU A O 1
ATOM 725 N N . GLY A 1 87 ? -23.966 12.646 40.974 1.00 49.25 87 GLY A N 1
ATOM 726 C CA . GLY A 1 87 ? -25.323 12.610 41.532 1.00 49.25 87 GLY A CA 1
ATOM 727 C C . GLY A 1 87 ? -25.526 13.566 42.711 1.00 49.25 87 GLY A C 1
ATOM 728 O O . GLY A 1 87 ? -26.293 13.260 43.618 1.00 49.25 87 GLY A O 1
ATOM 729 N N . ASN A 1 88 ? -24.826 14.702 42.726 1.00 45.84 88 ASN A N 1
ATOM 730 C CA . ASN A 1 88 ? -24.901 15.709 43.787 1.00 45.84 88 ASN A CA 1
ATOM 731 C C . ASN A 1 88 ? -26.106 16.663 43.633 1.00 45.84 88 ASN A C 1
ATOM 733 O O . ASN A 1 88 ? -26.072 17.792 44.115 1.00 45.84 88 ASN A O 1
ATOM 737 N N . ASP A 1 89 ? -27.171 16.201 42.976 1.00 49.22 89 ASP A N 1
ATOM 738 C CA . ASP A 1 89 ? -28.491 16.825 42.999 1.00 49.22 89 ASP A CA 1
ATOM 739 C C . ASP A 1 89 ? -29.399 15.947 43.862 1.00 49.22 89 ASP A C 1
ATOM 741 O O . ASP A 1 89 ? -30.040 15.017 43.381 1.00 49.22 89 ASP A O 1
ATOM 745 N N . SER A 1 90 ? -29.431 16.256 45.161 1.00 51.00 90 SER A N 1
ATOM 746 C CA . SER A 1 90 ? -30.288 15.650 46.189 1.00 51.00 90 SER A CA 1
ATOM 747 C C . SER A 1 90 ? -30.164 14.128 46.331 1.00 51.00 90 SER A C 1
ATOM 749 O O . SER A 1 90 ? -30.682 13.348 45.537 1.00 51.00 90 SER A O 1
ATOM 751 N N . THR A 1 91 ? -29.552 13.709 47.436 1.00 54.41 91 THR A N 1
ATOM 752 C CA . THR A 1 91 ? -29.669 12.393 48.081 1.00 54.41 91 THR A CA 1
ATOM 753 C C . THR A 1 91 ? -31.126 12.084 48.443 1.00 54.41 91 THR A C 1
ATOM 755 O O . THR A 1 91 ? -31.505 11.938 49.602 1.00 54.41 91 THR A O 1
ATOM 758 N N . ASP A 1 92 ? -31.990 11.997 47.441 1.00 57.03 92 ASP A N 1
ATOM 759 C CA . ASP A 1 92 ? -33.358 11.580 47.627 1.00 57.03 92 ASP A CA 1
ATOM 760 C C . ASP A 1 92 ? -33.345 10.058 47.669 1.00 57.03 92 ASP A C 1
ATOM 762 O O . ASP A 1 92 ? -33.207 9.373 46.652 1.00 57.03 92 ASP A O 1
ATOM 766 N N . ALA A 1 93 ? -33.399 9.518 48.890 1.00 60.94 93 ALA A N 1
ATOM 767 C CA . ALA A 1 93 ? -33.596 8.094 49.104 1.00 60.94 93 ALA A CA 1
ATOM 768 C C . ALA A 1 93 ? -34.701 7.610 48.146 1.00 60.94 93 ALA A C 1
ATOM 770 O O . ALA A 1 93 ? -35.739 8.278 48.072 1.00 60.94 93 ALA A O 1
ATOM 771 N N . PRO A 1 94 ? -34.503 6.487 47.420 1.00 67.00 94 PRO A N 1
ATOM 772 C CA . PRO A 1 94 ? -35.475 5.989 46.454 1.00 67.00 94 PRO A CA 1
ATOM 773 C C . PRO A 1 94 ? -36.899 6.099 46.996 1.00 67.00 94 PRO A C 1
ATOM 775 O O . PRO A 1 94 ? -37.142 5.678 48.127 1.00 67.00 94 PRO A O 1
ATOM 778 N N . GLU A 1 95 ? -37.834 6.645 46.210 1.00 65.62 95 GLU A N 1
ATOM 779 C CA . GLU A 1 95 ? -39.201 6.989 46.657 1.00 65.62 95 GLU A CA 1
ATOM 780 C C . GLU A 1 95 ? -39.894 5.850 47.426 1.00 65.62 95 GLU A C 1
ATOM 782 O O . GLU A 1 95 ? -40.652 6.072 48.370 1.00 65.62 95 GLU A O 1
ATOM 787 N N . ARG A 1 96 ? -39.555 4.603 47.082 1.00 67.56 96 ARG A N 1
ATOM 788 C CA . ARG A 1 96 ? -40.012 3.389 47.767 1.00 67.56 96 ARG A CA 1
ATOM 789 C C . ARG A 1 96 ? -39.681 3.373 49.264 1.00 67.56 96 ARG A C 1
ATOM 791 O O . ARG A 1 96 ? -40.511 2.941 50.053 1.00 67.56 96 ARG A O 1
ATOM 798 N N . TYR A 1 97 ? -38.515 3.856 49.683 1.00 75.38 97 TYR A N 1
ATOM 799 C CA . TYR A 1 97 ? -38.137 3.912 51.099 1.00 75.38 97 TYR A CA 1
ATOM 800 C C . TYR A 1 97 ? -38.840 5.042 51.851 1.00 75.38 97 TYR A C 1
ATOM 802 O O . TYR A 1 97 ? -39.122 4.891 53.041 1.00 75.38 97 TYR A O 1
ATOM 810 N N . LYS A 1 98 ? -39.173 6.143 51.165 1.00 73.50 98 LYS A N 1
ATOM 811 C CA . LYS A 1 98 ? -39.992 7.220 51.738 1.00 73.50 98 LYS A CA 1
ATOM 812 C C . LYS A 1 98 ? -41.409 6.740 52.024 1.00 73.50 98 LYS A C 1
ATOM 814 O O . LYS A 1 98 ? -41.900 6.920 53.132 1.00 73.50 98 LYS A O 1
ATOM 819 N N . TYR A 1 99 ? -42.011 6.034 51.071 1.00 77.19 99 TYR A N 1
ATOM 820 C CA . TYR A 1 99 ? -43.346 5.464 51.240 1.00 77.19 99 TYR A CA 1
ATOM 821 C C . TYR A 1 99 ? -43.399 4.451 52.393 1.00 77.19 99 TYR A C 1
ATOM 823 O O . TYR A 1 99 ? -44.313 4.456 53.213 1.00 77.19 99 TYR A O 1
ATOM 831 N N . ILE A 1 100 ? -42.365 3.618 52.523 1.00 82.12 100 ILE A N 1
ATOM 832 C CA . ILE A 1 100 ? -42.271 2.644 53.619 1.00 82.12 100 ILE A CA 1
ATOM 833 C C . ILE A 1 100 ? -42.088 3.337 54.972 1.00 82.12 100 ILE A C 1
ATOM 835 O O . ILE A 1 100 ? -42.645 2.879 55.964 1.00 82.12 100 ILE A O 1
ATOM 839 N N . LYS A 1 101 ? -41.383 4.472 55.030 1.00 79.94 101 LYS A N 1
ATOM 840 C CA . LYS A 1 101 ? -41.288 5.301 56.242 1.00 79.94 101 LYS A CA 1
ATOM 841 C C . LYS A 1 101 ? -42.648 5.862 56.661 1.00 79.94 101 LYS A C 1
ATOM 843 O O . LYS A 1 101 ? -42.974 5.803 57.843 1.00 79.94 101 LYS A O 1
ATOM 848 N N . GLU A 1 102 ? -43.430 6.385 55.722 1.00 80.00 102 GLU A N 1
ATOM 849 C CA . GLU A 1 102 ? -44.782 6.882 56.006 1.00 80.00 102 GLU A CA 1
ATOM 850 C C . GLU A 1 102 ? -45.684 5.760 56.530 1.00 80.00 102 GLU A C 1
ATOM 852 O O . GLU A 1 102 ? -46.375 5.937 57.529 1.00 80.00 102 GLU A O 1
ATOM 857 N N . LEU A 1 103 ? -45.600 4.564 55.941 1.00 80.75 103 LEU A N 1
ATOM 858 C CA . LEU A 1 103 ? -46.322 3.391 56.434 1.00 80.75 103 LEU A CA 1
ATOM 859 C C . LEU A 1 103 ? -45.860 2.965 57.838 1.00 80.75 103 LEU A C 1
ATOM 861 O O . LEU A 1 103 ? -46.693 2.676 58.695 1.00 80.75 103 LEU A O 1
ATOM 865 N N . LEU A 1 104 ? -44.553 2.982 58.115 1.00 80.75 104 LEU A N 1
ATOM 866 C CA . LEU A 1 104 ? -44.013 2.707 59.452 1.00 80.75 104 LEU A CA 1
ATOM 867 C C . LEU A 1 104 ? -44.480 3.732 60.499 1.00 80.75 104 LEU A C 1
ATOM 869 O O . LEU A 1 104 ? -44.685 3.360 61.651 1.00 80.75 104 LEU A O 1
ATOM 873 N N . ALA A 1 105 ? -44.685 4.997 60.114 1.00 78.56 105 ALA A N 1
ATOM 874 C CA . ALA A 1 105 ? -45.222 6.035 60.999 1.00 78.56 105 ALA A CA 1
ATOM 875 C C . ALA A 1 105 ? -46.697 5.799 61.388 1.00 78.56 105 ALA A C 1
ATOM 877 O O . ALA A 1 105 ? -47.175 6.379 62.360 1.00 78.56 105 ALA A O 1
ATOM 878 N N . HIS A 1 106 ? -47.403 4.926 60.663 1.00 81.12 106 HIS A N 1
ATOM 879 C CA . HIS A 1 106 ? -48.778 4.503 60.934 1.00 81.12 106 HIS A CA 1
ATOM 880 C C . HIS A 1 106 ? -48.869 3.118 61.617 1.00 81.12 106 HIS A C 1
ATOM 882 O O . HIS A 1 106 ? -49.880 2.431 61.476 1.00 81.12 106 HIS A O 1
ATOM 888 N N . ASP A 1 107 ? -47.826 2.690 62.343 1.00 76.12 107 ASP A N 1
ATOM 889 C CA . ASP A 1 107 ? -47.754 1.403 63.065 1.00 76.12 107 ASP A CA 1
ATOM 890 C C . ASP A 1 107 ? -47.959 0.156 62.173 1.00 76.12 107 ASP A C 1
ATOM 892 O O . ASP A 1 107 ? -48.523 -0.874 62.582 1.00 76.12 107 ASP A O 1
ATOM 896 N N . PHE A 1 108 ? -47.492 0.224 60.922 1.00 78.62 108 PHE A N 1
ATOM 897 C CA . PHE A 1 108 ? -47.393 -0.960 60.071 1.00 78.62 108 PHE A CA 1
ATOM 898 C C . PHE A 1 108 ? -46.174 -1.793 60.471 1.00 78.62 108 PHE A C 1
ATOM 900 O O . PHE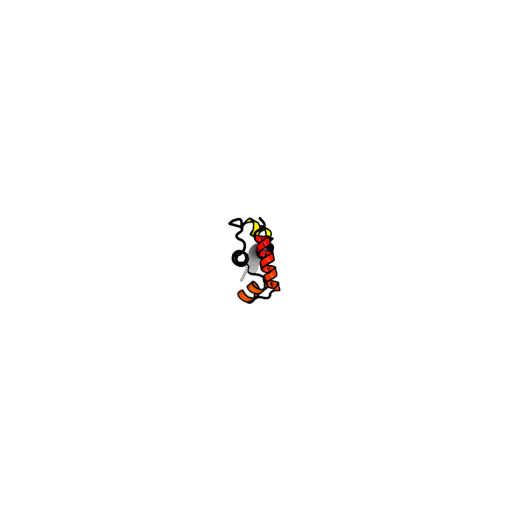 A 1 108 ? -45.041 -1.323 60.441 1.00 78.62 108 PHE A O 1
ATOM 907 N N . ASP A 1 109 ? -46.406 -3.054 60.827 1.00 84.88 109 ASP A N 1
ATOM 908 C CA . ASP A 1 109 ? -45.353 -4.035 61.066 1.00 84.88 109 ASP A CA 1
ATOM 909 C C . ASP A 1 109 ? -45.000 -4.789 59.770 1.00 84.88 109 ASP A C 1
ATOM 911 O O . ASP A 1 109 ? -45.671 -4.673 58.741 1.00 84.88 109 ASP A O 1
ATOM 915 N N . SER A 1 110 ? -43.940 -5.595 59.818 1.00 84.00 110 SER A N 1
ATOM 916 C CA . SER A 1 110 ? -43.462 -6.386 58.673 1.00 84.00 110 SER A CA 1
ATOM 917 C C . SER A 1 110 ? -44.536 -7.315 58.078 1.00 84.00 110 SER A C 1
ATOM 919 O O . SER A 1 110 ? -44.631 -7.501 56.861 1.00 84.00 110 SER A O 1
ATOM 921 N N . ASN A 1 111 ? -45.436 -7.838 58.915 1.00 84.25 111 ASN A N 1
ATOM 922 C CA . ASN A 1 111 ? -46.529 -8.707 58.476 1.00 84.25 111 ASN A CA 1
ATOM 923 C C . ASN A 1 111 ? -47.612 -7.936 57.708 1.00 84.25 111 ASN A C 1
ATOM 925 O O . ASN A 1 111 ? -48.089 -8.395 56.667 1.00 84.25 111 ASN A O 1
ATOM 929 N N . LYS A 1 112 ? -47.978 -6.737 58.168 1.00 83.50 112 LYS A N 1
ATOM 930 C CA . LYS A 1 112 ? -48.913 -5.869 57.443 1.00 83.50 112 LYS A CA 1
ATOM 931 C C . LYS A 1 112 ? -48.293 -5.322 56.164 1.00 83.50 112 LYS A C 1
ATOM 933 O O . LYS A 1 112 ? -48.977 -5.269 55.148 1.00 83.50 112 LYS A O 1
ATOM 938 N N . LEU A 1 113 ? -47.010 -4.960 56.188 1.00 85.38 113 LEU A N 1
ATOM 939 C CA . LEU A 1 113 ? -46.304 -4.452 55.012 1.00 85.38 113 LEU A CA 1
ATOM 940 C C . LEU A 1 113 ? -46.180 -5.526 53.922 1.00 85.38 113 LEU A C 1
ATOM 942 O O . LEU A 1 113 ? -46.436 -5.248 52.753 1.00 85.38 113 LEU A O 1
ATOM 946 N N . SER A 1 114 ? -45.850 -6.761 54.310 1.00 86.88 114 SER A N 1
ATOM 947 C CA . SER A 1 114 ? -45.769 -7.894 53.380 1.00 86.88 114 SER A CA 1
ATOM 948 C C . SER A 1 114 ? -47.119 -8.210 52.735 1.00 86.88 114 SER A C 1
ATOM 950 O O . SER A 1 114 ? -47.194 -8.398 51.522 1.00 86.88 114 SER A O 1
ATOM 952 N N . SER A 1 115 ? -48.200 -8.147 53.517 1.00 86.19 115 SER A N 1
ATOM 953 C CA . SER A 1 115 ? -49.569 -8.315 53.018 1.00 86.19 115 SER A CA 1
ATOM 954 C C . SER A 1 115 ? -50.008 -7.166 52.101 1.00 86.19 115 SER A C 1
ATOM 956 O O . SER A 1 115 ? -50.628 -7.407 51.070 1.00 86.19 115 SER A O 1
ATOM 958 N N . LEU A 1 116 ? -49.669 -5.920 52.447 1.00 85.19 116 LEU A N 1
ATOM 959 C CA . LEU A 1 116 ? -50.040 -4.722 51.687 1.00 85.19 116 LEU A CA 1
ATOM 960 C C . LEU A 1 116 ? -49.324 -4.647 50.333 1.00 85.19 116 LEU A C 1
ATOM 962 O O . LEU A 1 116 ? -49.940 -4.315 49.326 1.00 85.19 116 LEU A O 1
ATOM 966 N N . LEU A 1 117 ? -48.026 -4.956 50.310 1.00 84.25 117 LEU A N 1
ATOM 967 C CA . LEU A 1 117 ? -47.193 -4.885 49.107 1.00 84.25 117 LEU A CA 1
ATOM 968 C C . LEU A 1 117 ? -47.152 -6.208 48.326 1.00 84.25 117 LEU A C 1
ATOM 970 O O . LEU A 1 117 ? -46.509 -6.267 47.281 1.00 84.25 117 LEU A O 1
ATOM 974 N N . CYS A 1 118 ? -47.841 -7.252 48.806 1.00 88.06 118 CYS A N 1
ATOM 975 C CA . CYS A 1 118 ? -47.822 -8.602 48.230 1.00 88.06 118 CYS A CA 1
ATOM 976 C C . CYS A 1 118 ? -46.395 -9.166 48.068 1.00 88.06 118 CYS A C 1
ATOM 978 O O . CYS A 1 118 ? -46.071 -9.791 47.058 1.00 88.06 118 CYS A O 1
ATOM 980 N N . ILE A 1 119 ? -45.546 -8.939 49.071 1.00 87.56 119 ILE A N 1
ATOM 981 C CA . ILE A 1 119 ? -44.150 -9.397 49.123 1.00 87.56 119 ILE A CA 1
ATOM 982 C C . ILE A 1 119 ? -43.949 -10.389 50.269 1.00 87.56 119 ILE A C 1
ATOM 984 O O . ILE A 1 119 ? -44.825 -10.583 51.110 1.00 87.56 119 ILE A O 1
ATOM 988 N N . SER A 1 120 ? -42.778 -11.022 50.335 1.00 90.19 120 SER A N 1
ATOM 989 C CA . SER A 1 120 ? -42.450 -11.879 51.479 1.00 90.19 120 SER A CA 1
ATOM 990 C C . SER A 1 120 ? -42.198 -11.057 52.753 1.00 90.19 120 SER A C 1
ATOM 992 O O . SER A 1 120 ? -41.725 -9.923 52.690 1.00 90.19 120 SER A O 1
ATOM 994 N N . THR A 1 121 ? -42.443 -11.638 53.930 1.00 87.44 121 THR A N 1
ATOM 995 C CA . THR A 1 121 ? -42.111 -11.012 55.229 1.00 87.44 121 THR A CA 1
ATOM 996 C C . THR A 1 121 ? -40.626 -10.670 55.341 1.00 87.44 121 THR A C 1
ATOM 998 O O . THR A 1 121 ? -40.257 -9.600 55.810 1.00 87.44 121 THR A O 1
ATOM 1001 N N . ARG A 1 122 ? -39.760 -11.533 54.805 1.00 88.44 122 ARG A N 1
ATOM 1002 C CA . ARG A 1 122 ? -38.313 -11.299 54.750 1.00 88.44 122 ARG A CA 1
ATOM 1003 C C . ARG A 1 122 ? -37.943 -10.078 53.904 1.00 88.44 122 ARG A C 1
ATOM 1005 O O . ARG A 1 122 ? -37.008 -9.361 54.242 1.00 88.44 122 ARG A O 1
ATOM 1012 N N . GLU A 1 123 ? -38.650 -9.858 52.803 1.00 83.50 123 GLU A N 1
ATOM 1013 C CA . GLU A 1 123 ? -38.452 -8.695 51.936 1.00 83.50 123 GLU A CA 1
ATOM 1014 C C . GLU A 1 123 ? -38.982 -7.417 52.597 1.00 83.50 123 GLU A C 1
ATOM 1016 O O . GLU A 1 123 ? -38.321 -6.383 52.550 1.00 83.50 123 GLU A O 1
ATOM 1021 N N . ALA A 1 124 ? -40.107 -7.504 53.312 1.00 86.81 124 ALA A N 1
ATOM 1022 C CA . ALA A 1 124 ? -40.604 -6.410 54.141 1.00 86.81 124 ALA A CA 1
ATOM 1023 C C . ALA A 1 124 ? -39.593 -6.009 55.234 1.00 86.81 124 ALA A C 1
ATOM 1025 O O . ALA A 1 124 ? -39.290 -4.825 55.374 1.00 86.81 124 ALA A O 1
ATOM 1026 N N . ASP A 1 125 ? -38.991 -6.972 55.939 1.00 87.56 125 ASP A N 1
ATOM 1027 C CA . ASP A 1 125 ? -37.942 -6.706 56.936 1.00 87.56 125 ASP A CA 1
ATOM 1028 C C . ASP A 1 125 ? -36.719 -6.013 56.323 1.00 87.56 125 ASP A C 1
ATOM 1030 O O . ASP A 1 125 ? -36.170 -5.069 56.898 1.00 87.56 125 ASP A O 1
ATOM 1034 N N . GLN A 1 126 ? -36.299 -6.457 55.136 1.00 88.06 126 GLN A N 1
ATOM 1035 C CA . GLN A 1 126 ? -35.191 -5.843 54.406 1.00 88.06 126 GLN A CA 1
ATOM 1036 C C . GLN A 1 126 ? -35.507 -4.399 54.024 1.00 88.06 126 GLN A C 1
ATOM 1038 O O . GLN A 1 126 ? -34.664 -3.523 54.207 1.00 88.06 126 GLN A O 1
ATOM 1043 N N . LEU A 1 127 ? -36.718 -4.130 53.542 1.00 86.12 127 LEU A N 1
ATOM 1044 C CA . LEU A 1 127 ? -37.134 -2.782 53.179 1.00 86.12 127 LEU A CA 1
ATOM 1045 C C . LEU A 1 127 ? -37.220 -1.848 54.392 1.00 86.12 127 LEU A C 1
ATOM 1047 O O . LEU A 1 127 ? -36.806 -0.696 54.291 1.00 86.12 127 LEU A O 1
ATOM 1051 N N . ILE A 1 128 ? -37.687 -2.345 55.540 1.00 85.31 128 ILE A N 1
ATOM 1052 C CA . ILE A 1 128 ? -37.711 -1.598 56.807 1.00 85.31 128 ILE A CA 1
ATOM 1053 C C . ILE A 1 128 ? -36.284 -1.294 57.290 1.00 85.31 128 ILE A C 1
ATOM 1055 O O . ILE A 1 128 ? -35.999 -0.198 57.773 1.00 85.31 128 ILE A O 1
ATOM 1059 N N . ALA A 1 129 ? -35.361 -2.251 57.170 1.00 85.19 129 ALA A N 1
ATOM 1060 C CA . ALA A 1 129 ? -33.962 -2.035 57.529 1.00 85.19 129 ALA A CA 1
ATOM 1061 C C . ALA A 1 129 ? -33.297 -0.998 56.606 1.00 85.19 129 ALA A C 1
ATOM 1063 O O . ALA A 1 129 ? -32.629 -0.080 57.083 1.00 85.19 129 ALA A O 1
ATOM 1064 N N . LEU A 1 130 ? -33.530 -1.103 55.296 1.00 82.38 130 LEU A N 1
ATOM 1065 C CA . LEU A 1 130 ? -32.998 -0.178 54.294 1.00 82.38 130 LEU A CA 1
ATOM 1066 C C . LEU A 1 130 ? -33.579 1.229 54.440 1.00 82.38 130 LEU A C 1
ATOM 1068 O O . LEU A 1 130 ? -32.835 2.202 54.329 1.00 82.38 130 LEU A O 1
ATOM 1072 N N . SER A 1 131 ? -34.871 1.359 54.762 1.00 82.06 131 SER A N 1
ATOM 1073 C CA . SER A 1 131 ? -35.482 2.666 55.009 1.00 82.06 131 SER A CA 1
ATOM 1074 C C . SER A 1 131 ? -34.888 3.352 56.239 1.00 82.06 131 SER A C 1
ATOM 1076 O O . SER A 1 131 ? -34.788 4.572 56.253 1.00 82.06 131 SER A O 1
ATOM 1078 N N . ARG A 1 132 ? -34.454 2.609 57.265 1.00 81.25 132 ARG A N 1
ATOM 1079 C CA . ARG A 1 132 ? -33.766 3.192 58.432 1.00 81.25 132 ARG A CA 1
ATOM 1080 C C . ARG A 1 132 ? -32.366 3.696 58.088 1.00 81.25 132 ARG A C 1
ATOM 1082 O O . ARG A 1 132 ? -32.016 4.789 58.511 1.00 81.25 132 ARG A O 1
ATOM 1089 N N . ILE A 1 133 ? -31.608 2.932 57.301 1.00 79.62 133 ILE A N 1
ATOM 1090 C CA . ILE A 1 133 ? -30.247 3.298 56.867 1.00 79.62 133 ILE A CA 1
ATOM 1091 C C . ILE A 1 133 ? -30.279 4.532 55.960 1.00 79.62 133 ILE A C 1
ATOM 1093 O O . ILE A 1 133 ? -29.489 5.449 56.129 1.00 79.62 133 ILE A O 1
ATOM 1097 N N . ALA A 1 134 ? -31.233 4.593 55.030 1.00 72.12 134 ALA A N 1
ATOM 1098 C CA . ALA A 1 134 ? -31.380 5.731 54.125 1.00 72.12 134 ALA A CA 1
ATOM 1099 C C . ALA A 1 134 ? -31.814 7.040 54.822 1.00 72.12 134 ALA A C 1
ATOM 1101 O O . ALA A 1 134 ? -31.808 8.086 54.188 1.00 72.12 134 ALA A O 1
ATOM 1102 N N . ASN A 1 135 ? -32.229 6.984 56.093 1.00 64.38 135 ASN A N 1
ATOM 1103 C CA . ASN A 1 135 ? -32.627 8.143 56.900 1.00 64.38 135 ASN A CA 1
ATOM 1104 C C . ASN A 1 135 ? -31.671 8.403 58.086 1.00 64.38 135 ASN A C 1
ATOM 1106 O O . ASN A 1 135 ? -31.992 9.239 58.925 1.00 64.38 135 ASN A O 1
ATOM 1110 N N . SER A 1 136 ? -30.559 7.667 58.222 1.00 59.44 136 SER A N 1
ATOM 1111 C CA . SER A 1 136 ? -29.597 7.837 59.327 1.00 59.44 136 SER A CA 1
ATOM 1112 C C . SER A 1 136 ? -28.468 8.833 59.020 1.00 59.44 136 SER A C 1
ATOM 1114 O O . SER A 1 136 ? -27.379 8.697 59.575 1.00 59.44 136 SER A O 1
ATOM 1116 N N . GLU A 1 137 ? -28.734 9.806 58.148 1.00 43.25 137 GLU A N 1
ATOM 1117 C CA . GLU A 1 137 ? -27.937 11.029 57.965 1.00 43.25 137 GLU A CA 1
ATOM 1118 C C . GLU A 1 137 ? -28.670 12.228 58.575 1.00 43.25 137 GLU A C 1
ATOM 1120 O O . GLU A 1 137 ? -29.895 12.357 58.336 1.00 43.25 137 GLU A O 1
#

pLDDT: mean 83.44, std 14.26, range [43.25, 97.19]

Sequence (137 aa):
MIYPELLLLISCFMVVTSLWIAVDRRRKLSRLTAKHNRISQEFSIMEEHYQELKASLDNEKEFQKDLQKAEVTTKLQIPRIKYLEEGNDSTDAPERYKYIKELLAHDFDSNKLSSLLCISTREADQLIALSRIANSE